Protein AF-A0A924CDB9-F1 (afdb_monomer_lite)

Radius of gyration: 26.43 Å; chains: 1; bounding box: 62×40×68 Å

pLDDT: mean 79.69, std 15.54, range [37.94, 97.0]

Foldseek 3Di:
DDDDDDDDDDDDDDDDDDPVPDPPDDDDDPVRVVVVVVPPPDDPPPPPQKDKDKAWDWDADPVFGIKTWIKMKMWGADPDVPGDIWMKIWIWIATPNRDIDIDIDTGDD

Structure (mmCIF, N/CA/C/O backbone):
data_AF-A0A924CDB9-F1
#
_entry.id   AF-A0A924CDB9-F1
#
loop_
_atom_site.group_PDB
_atom_site.id
_atom_site.type_symbol
_atom_site.label_atom_id
_atom_site.label_alt_id
_atom_site.label_comp_id
_atom_site.label_asym_id
_atom_site.label_entity_id
_atom_site.label_seq_id
_atom_site.pdbx_PDB_ins_code
_atom_site.Cartn_x
_atom_site.Cartn_y
_atom_site.Cartn_z
_atom_site.occupancy
_atom_site.B_iso_or_equiv
_atom_site.auth_seq_id
_atom_site.auth_comp_id
_atom_site.auth_asym_id
_atom_site.auth_atom_id
_atom_site.pdbx_PDB_model_num
ATOM 1 N N . MET A 1 1 ? 1.901 30.390 41.961 1.00 39.84 1 MET A N 1
ATOM 2 C CA . MET A 1 1 ? 1.807 28.939 41.696 1.00 39.84 1 MET A CA 1
ATOM 3 C C . MET A 1 1 ? 2.556 28.671 40.393 1.00 39.84 1 MET A C 1
ATOM 5 O O . MET A 1 1 ? 2.005 28.897 39.329 1.00 39.84 1 MET A O 1
ATOM 9 N N . LEU A 1 2 ? 3.853 28.366 40.484 1.00 37.94 2 LEU A N 1
ATOM 10 C CA . LEU A 1 2 ? 4.766 28.160 39.348 1.00 37.94 2 LEU A CA 1
ATOM 11 C C . LEU A 1 2 ? 5.005 26.651 39.177 1.00 37.94 2 LEU A C 1
ATOM 13 O O . LEU A 1 2 ? 5.330 26.010 40.178 1.00 37.94 2 LEU A O 1
ATOM 17 N N . PRO A 1 3 ? 4.859 26.066 37.976 1.00 56.47 3 PRO A N 1
ATOM 18 C CA . PRO A 1 3 ? 5.211 24.671 37.762 1.00 56.47 3 PRO A CA 1
ATOM 19 C C . PRO A 1 3 ? 6.705 24.544 37.433 1.00 56.47 3 PRO A C 1
ATOM 21 O O . PRO A 1 3 ? 7.234 25.209 36.544 1.00 56.47 3 PRO A O 1
ATOM 24 N N . TYR A 1 4 ? 7.379 23.684 38.192 1.00 49.41 4 TYR A N 1
ATOM 25 C CA . TYR A 1 4 ? 8.786 23.332 38.045 1.00 49.41 4 TYR A CA 1
ATOM 26 C C . TYR A 1 4 ? 9.017 22.526 36.760 1.00 49.41 4 TYR A C 1
ATOM 28 O O . TYR A 1 4 ? 8.426 21.467 36.562 1.00 49.41 4 TYR A O 1
ATOM 36 N N . PHE A 1 5 ? 9.908 23.022 35.901 1.00 49.34 5 PHE A N 1
ATOM 37 C CA . PHE A 1 5 ? 10.384 22.337 34.703 1.00 49.34 5 PHE A CA 1
ATOM 38 C C . PHE A 1 5 ? 11.603 21.480 35.083 1.00 49.34 5 PHE A C 1
ATOM 40 O O . PHE A 1 5 ? 12.698 21.995 35.301 1.00 49.34 5 PHE A O 1
ATOM 47 N N . PHE A 1 6 ? 11.396 20.172 35.239 1.00 50.31 6 PHE A N 1
ATOM 48 C CA . PHE A 1 6 ? 12.444 19.199 35.565 1.00 50.31 6 PHE A CA 1
ATOM 49 C C . PHE A 1 6 ? 13.145 18.760 34.267 1.00 50.31 6 PHE A C 1
ATOM 51 O O . PHE A 1 6 ? 12.595 17.980 33.489 1.00 50.31 6 PHE A O 1
ATOM 58 N N . ILE A 1 7 ? 14.354 19.267 34.009 1.00 57.44 7 ILE A N 1
ATOM 59 C CA . ILE A 1 7 ? 15.206 18.812 32.900 1.00 57.44 7 ILE A CA 1
ATOM 60 C C . ILE A 1 7 ? 15.961 17.563 33.367 1.00 57.44 7 ILE A C 1
ATOM 62 O O . ILE A 1 7 ? 16.820 17.637 34.242 1.00 57.44 7 ILE A O 1
ATOM 66 N N . ASN A 1 8 ? 15.628 16.408 32.787 1.00 49.91 8 ASN A N 1
ATOM 67 C CA . ASN A 1 8 ? 16.394 15.174 32.957 1.00 49.91 8 ASN A CA 1
ATOM 68 C C . ASN A 1 8 ? 17.690 15.257 32.132 1.00 49.91 8 ASN A C 1
ATOM 70 O O . ASN A 1 8 ? 17.653 15.281 30.903 1.00 49.91 8 ASN A O 1
ATOM 74 N N . LEU A 1 9 ? 18.833 15.281 32.819 1.00 54.62 9 LEU A N 1
ATOM 75 C CA . LEU A 1 9 ? 20.164 15.073 32.248 1.00 54.62 9 LEU A CA 1
ATOM 76 C C . LEU A 1 9 ? 20.368 13.572 31.998 1.00 54.62 9 LEU A C 1
ATOM 78 O O . LEU A 1 9 ? 20.657 12.817 32.924 1.00 54.62 9 LEU A O 1
ATOM 82 N N . LEU A 1 10 ? 20.212 13.134 30.747 1.00 52.44 10 LEU A N 1
ATOM 83 C CA . LEU A 1 10 ? 20.652 11.805 30.318 1.00 52.44 10 LEU A CA 1
ATOM 84 C C . LEU A 1 10 ? 22.162 11.835 30.033 1.00 52.44 10 LEU A C 1
ATOM 86 O O . LEU A 1 10 ? 22.604 12.425 29.048 1.00 52.44 10 LEU A O 1
ATOM 90 N N . SER A 1 11 ? 22.952 11.170 30.876 1.00 58.19 11 SER A N 1
ATOM 91 C CA . SER A 1 11 ? 24.371 10.900 30.623 1.00 58.19 11 SER A CA 1
ATOM 92 C C . SER A 1 11 ? 24.506 9.769 29.601 1.00 58.19 11 SER A C 1
ATOM 94 O O . SER A 1 11 ? 24.264 8.604 29.915 1.00 58.19 11 SER A O 1
ATOM 96 N N . VAL A 1 12 ? 24.885 10.098 28.368 1.00 63.31 12 VAL A N 1
ATOM 97 C CA . VAL A 1 12 ? 25.212 9.105 27.334 1.00 63.31 12 VAL A CA 1
ATOM 98 C C . VAL A 1 12 ? 26.668 8.677 27.505 1.00 63.31 12 VAL A C 1
ATOM 100 O O . VAL A 1 12 ? 27.580 9.474 27.299 1.00 63.31 12 VAL A O 1
ATOM 103 N N . ASN A 1 13 ? 26.896 7.419 27.886 1.00 57.72 13 ASN A N 1
ATOM 104 C CA . ASN A 1 13 ? 28.228 6.819 27.849 1.00 57.72 13 ASN A CA 1
ATOM 105 C C . ASN A 1 13 ? 28.578 6.501 26.391 1.00 57.72 13 ASN A C 1
ATOM 107 O O . ASN A 1 13 ? 27.953 5.642 25.769 1.00 57.72 13 ASN A O 1
ATOM 111 N N . VAL A 1 14 ? 29.566 7.203 25.840 1.00 59.66 14 VAL A N 1
ATOM 112 C CA . VAL A 1 14 ? 30.118 6.915 24.513 1.00 59.66 14 VAL A CA 1
ATOM 113 C C . VAL A 1 14 ? 31.189 5.835 24.676 1.00 59.66 14 VAL A C 1
ATOM 115 O O . VAL A 1 14 ? 32.252 6.100 25.230 1.00 59.66 14 VAL A O 1
ATOM 118 N N . MET A 1 15 ? 30.916 4.613 24.214 1.00 67.00 15 MET A N 1
ATOM 119 C CA . MET A 1 15 ? 31.937 3.566 24.071 1.00 67.00 15 MET A CA 1
ATOM 120 C C . MET A 1 15 ? 32.529 3.622 22.657 1.00 67.00 15 MET A C 1
ATOM 122 O O . MET A 1 15 ? 31.799 3.517 21.673 1.00 67.00 15 MET A O 1
ATOM 126 N N . GLY A 1 16 ? 33.851 3.779 22.559 1.00 58.41 16 GLY A N 1
ATOM 127 C CA . GLY A 1 16 ? 34.611 3.551 21.326 1.00 58.41 16 GLY A CA 1
ATOM 128 C C . GLY A 1 16 ? 34.910 2.060 21.130 1.00 58.41 16 GLY A C 1
ATOM 129 O O . GLY A 1 16 ? 35.023 1.319 22.104 1.00 58.41 16 GLY A O 1
ATOM 130 N N . GLN A 1 17 ? 35.011 1.606 19.879 1.00 60.38 17 GLN A N 1
ATOM 131 C CA . GLN A 1 17 ? 35.310 0.207 19.551 1.00 60.38 17 GLN A CA 1
ATOM 132 C C . GLN A 1 17 ? 36.810 -0.095 19.734 1.00 60.38 17 GLN A C 1
ATOM 134 O O . GLN A 1 17 ? 37.650 0.565 19.125 1.00 60.38 17 GLN A O 1
ATOM 139 N N . ASP A 1 18 ? 37.139 -1.102 20.551 1.00 61.19 18 ASP A N 1
ATOM 140 C CA . ASP A 1 18 ? 38.495 -1.650 20.688 1.00 61.19 18 ASP A CA 1
ATOM 141 C C . ASP A 1 18 ? 38.802 -2.607 19.518 1.00 61.19 18 ASP A C 1
ATOM 143 O O . ASP A 1 18 ? 38.006 -3.479 19.168 1.00 61.19 18 ASP A O 1
ATOM 147 N N . SER A 1 19 ? 39.965 -2.419 18.894 1.00 61.47 19 SER A N 1
ATOM 148 C CA . SER A 1 19 ? 40.423 -3.140 17.697 1.00 61.47 19 SER A CA 1
ATOM 149 C C . SER A 1 19 ? 41.168 -4.445 18.025 1.00 61.47 19 SER A C 1
ATOM 151 O O . SER A 1 19 ? 41.623 -5.144 17.121 1.00 61.47 19 SER A O 1
ATOM 153 N N . SER A 1 20 ? 41.300 -4.797 19.307 1.00 61.34 20 SER A N 1
ATOM 154 C CA . SER A 1 20 ? 42.116 -5.920 19.786 1.00 61.34 20 SER A CA 1
ATOM 155 C C . SER A 1 20 ? 41.582 -7.325 19.442 1.00 61.34 20 SER A C 1
ATOM 157 O O . SER A 1 20 ? 42.332 -8.300 19.533 1.00 61.34 20 SER A O 1
ATOM 159 N N . LEU A 1 21 ? 40.321 -7.455 19.001 1.00 61.25 21 LEU A N 1
ATOM 160 C CA . LEU A 1 21 ? 39.635 -8.754 18.861 1.00 61.25 21 LEU A CA 1
ATOM 161 C C . LEU A 1 21 ? 39.596 -9.324 17.425 1.00 61.25 21 LEU A C 1
ATOM 163 O O . LEU A 1 21 ? 39.221 -10.479 17.243 1.00 61.25 21 LEU A O 1
ATOM 167 N N . TYR A 1 22 ? 40.019 -8.588 16.389 1.00 58.94 22 TYR A N 1
ATOM 168 C CA . TYR A 1 22 ? 39.874 -9.041 14.992 1.00 58.94 22 TYR A CA 1
ATOM 169 C C . TYR A 1 22 ? 41.204 -9.057 14.217 1.00 58.94 22 TYR A C 1
ATOM 171 O O . TYR A 1 22 ? 41.506 -8.166 13.430 1.00 58.94 22 TYR A O 1
ATOM 179 N N . LYS A 1 23 ? 41.998 -10.126 14.391 1.00 62.16 23 LYS A N 1
ATOM 180 C CA . LYS A 1 23 ? 43.319 -10.319 13.743 1.00 62.16 23 LYS A CA 1
ATOM 181 C C . LYS A 1 23 ? 43.308 -10.416 12.204 1.00 62.16 23 LYS A C 1
ATOM 183 O O . LYS A 1 23 ? 44.373 -10.351 11.608 1.00 62.16 23 LYS A O 1
ATOM 188 N N . ASN A 1 24 ? 42.143 -10.578 11.568 1.00 66.06 24 ASN A N 1
ATOM 189 C CA . ASN A 1 24 ? 42.007 -10.787 10.115 1.00 66.06 24 ASN A CA 1
ATOM 190 C C . ASN A 1 24 ? 41.148 -9.730 9.395 1.00 66.06 24 ASN A C 1
ATOM 192 O O . ASN A 1 24 ? 40.787 -9.917 8.232 1.00 66.06 24 ASN A O 1
ATOM 196 N N . CYS A 1 25 ? 40.810 -8.616 10.049 1.00 67.81 25 CYS A N 1
ATOM 197 C CA . CYS A 1 25 ? 40.180 -7.495 9.356 1.00 67.81 25 CYS A CA 1
ATOM 198 C C . CYS A 1 25 ? 41.266 -6.597 8.773 1.00 67.81 25 CYS A C 1
ATOM 200 O O . CYS A 1 25 ? 41.915 -5.850 9.499 1.00 67.81 25 CYS A O 1
ATOM 202 N N . VAL A 1 26 ? 41.449 -6.654 7.453 1.00 77.38 26 VAL A N 1
ATOM 203 C CA . VAL A 1 26 ? 42.190 -5.605 6.748 1.00 77.38 26 VAL A CA 1
ATOM 204 C C . VAL A 1 26 ? 41.432 -4.305 6.986 1.00 77.38 26 VAL A C 1
ATOM 206 O O . VAL A 1 26 ? 40.256 -4.204 6.629 1.00 77.38 26 VAL A O 1
ATOM 209 N N . GLN A 1 27 ? 42.084 -3.350 7.644 1.00 74.75 27 GLN A N 1
ATOM 210 C CA . GLN A 1 27 ? 41.549 -2.011 7.834 1.00 74.75 27 GLN A CA 1
ATOM 211 C C . GLN A 1 27 ? 41.233 -1.432 6.454 1.00 74.75 27 GLN A C 1
ATOM 213 O O . GLN A 1 27 ? 42.121 -1.315 5.614 1.00 74.75 27 GLN A O 1
ATOM 218 N N . LYS A 1 28 ? 39.956 -1.137 6.215 1.00 78.56 28 LYS A N 1
ATOM 219 C CA . LYS A 1 28 ? 39.490 -0.500 4.986 1.00 78.56 28 LYS A CA 1
ATOM 220 C C . LYS A 1 28 ? 38.992 0.884 5.319 1.00 78.56 28 LYS A C 1
ATOM 222 O O . LYS A 1 28 ? 38.168 1.049 6.221 1.00 78.56 28 LYS A O 1
ATOM 227 N N . ASP A 1 29 ? 39.447 1.855 4.551 1.00 83.94 29 ASP A N 1
ATOM 228 C CA . ASP A 1 29 ? 38.966 3.217 4.692 1.00 83.94 29 ASP A CA 1
ATOM 229 C C . ASP A 1 29 ? 37.558 3.348 4.095 1.00 83.94 29 ASP A C 1
ATOM 231 O O . ASP A 1 29 ? 37.201 2.694 3.110 1.00 83.94 29 ASP A O 1
ATOM 235 N N . LEU A 1 30 ? 36.748 4.247 4.662 1.00 82.81 30 LEU A N 1
ATOM 236 C CA . LEU A 1 30 ? 35.444 4.650 4.114 1.00 82.81 30 LEU A CA 1
ATOM 237 C C . LEU A 1 30 ? 35.464 4.873 2.584 1.00 82.81 30 LEU A C 1
ATOM 239 O O . LEU A 1 30 ? 34.618 4.297 1.894 1.00 82.81 30 LEU A O 1
ATOM 2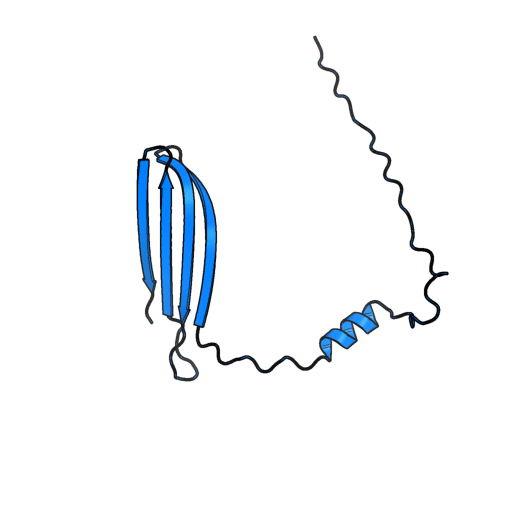43 N N . PRO A 1 31 ? 36.413 5.642 2.009 1.00 85.69 31 PRO A N 1
ATOM 244 C CA . PRO A 1 31 ? 36.521 5.797 0.558 1.00 85.69 31 PRO A CA 1
ATOM 245 C C . PRO A 1 31 ? 36.773 4.483 -0.194 1.00 85.69 31 PRO A C 1
ATOM 247 O O . PRO A 1 31 ? 36.260 4.312 -1.302 1.00 85.69 31 PRO A O 1
ATOM 250 N N . GLU A 1 32 ? 37.512 3.536 0.383 1.00 83.94 32 GLU A N 1
ATOM 251 C CA . GLU A 1 32 ? 37.776 2.231 -0.228 1.00 83.94 32 GLU A CA 1
ATOM 252 C C . GLU A 1 32 ? 36.505 1.372 -0.277 1.00 83.94 32 GLU A C 1
ATOM 254 O O . GLU A 1 32 ? 36.174 0.802 -1.321 1.00 83.94 32 GLU A O 1
ATOM 259 N N . VAL A 1 33 ? 35.730 1.362 0.812 1.00 84.31 33 VAL A N 1
ATOM 260 C CA . VAL A 1 33 ? 34.429 0.681 0.881 1.00 84.31 33 VAL A CA 1
ATOM 261 C C . VAL A 1 33 ? 33.460 1.274 -0.144 1.00 84.31 33 VAL A C 1
ATOM 263 O O . VAL A 1 33 ? 32.897 0.536 -0.956 1.00 84.31 33 VAL A O 1
ATOM 266 N N . ILE A 1 34 ? 33.338 2.603 -0.195 1.00 86.94 34 ILE A N 1
ATOM 267 C CA . ILE A 1 34 ? 32.467 3.306 -1.150 1.00 86.94 34 ILE A CA 1
ATOM 268 C C . ILE A 1 34 ? 32.871 2.996 -2.598 1.00 86.94 34 ILE A C 1
ATOM 270 O O . ILE A 1 34 ? 32.015 2.745 -3.451 1.00 86.94 34 ILE A O 1
ATOM 274 N N . ASN A 1 35 ? 34.171 2.987 -2.897 1.00 85.50 35 ASN A N 1
ATOM 275 C CA . ASN A 1 35 ? 34.670 2.685 -4.237 1.00 85.50 35 ASN A CA 1
ATOM 276 C C . ASN A 1 35 ? 34.464 1.214 -4.620 1.00 85.50 35 ASN A C 1
ATOM 278 O O . ASN A 1 35 ? 34.162 0.929 -5.780 1.00 85.50 35 ASN A O 1
ATOM 282 N N . SER A 1 36 ? 34.575 0.284 -3.668 1.00 83.56 36 SER A N 1
ATOM 283 C CA . SER A 1 36 ? 34.286 -1.134 -3.906 1.00 83.56 36 SER A CA 1
ATOM 284 C C . SER A 1 36 ? 32.807 -1.372 -4.241 1.00 83.56 36 SER A C 1
ATOM 286 O O . SER A 1 36 ? 32.493 -2.102 -5.183 1.00 83.56 36 SER A O 1
ATOM 288 N N . TRP A 1 37 ? 31.892 -0.660 -3.575 1.00 79.06 37 TRP A N 1
ATOM 289 C CA . TRP A 1 37 ? 30.460 -0.713 -3.874 1.00 79.06 37 TRP A CA 1
ATOM 290 C C . TRP A 1 37 ? 30.128 -0.158 -5.261 1.00 79.06 37 TRP A C 1
ATOM 292 O O . TRP A 1 37 ? 29.309 -0.735 -5.972 1.00 79.06 37 TRP A O 1
ATOM 302 N N . LYS A 1 38 ? 30.810 0.905 -5.704 1.00 80.88 38 LYS A N 1
ATOM 303 C CA . LYS A 1 38 ? 30.623 1.471 -7.053 1.00 80.88 38 LYS A CA 1
ATOM 304 C C . LYS A 1 38 ? 31.070 0.535 -8.182 1.00 80.88 38 LYS A C 1
ATOM 306 O O . LYS A 1 38 ? 30.515 0.614 -9.274 1.00 80.88 38 LYS A O 1
ATOM 311 N N . LYS A 1 39 ? 32.067 -0.322 -7.936 1.00 82.81 39 LYS A N 1
ATOM 312 C CA . LYS A 1 39 ? 32.624 -1.263 -8.928 1.00 82.81 39 LYS A CA 1
ATOM 313 C C . LYS A 1 39 ? 31.831 -2.566 -9.056 1.00 82.81 39 LYS A C 1
ATOM 315 O O . LYS A 1 39 ? 32.113 -3.353 -9.953 1.00 82.81 39 LYS A O 1
ATOM 320 N N . THR A 1 40 ? 30.862 -2.806 -8.175 1.00 80.31 40 THR A N 1
ATOM 321 C CA . THR A 1 40 ? 30.046 -4.022 -8.228 1.00 80.31 40 THR A CA 1
ATOM 322 C C . THR A 1 40 ? 29.146 -3.969 -9.472 1.00 80.31 40 THR A C 1
ATOM 324 O O . THR A 1 40 ? 28.375 -3.012 -9.608 1.00 80.31 40 THR A O 1
ATOM 327 N N . PRO A 1 41 ? 29.233 -4.941 -10.405 1.00 78.00 41 PRO A N 1
ATOM 328 C CA . PRO A 1 41 ? 28.385 -4.958 -11.590 1.00 78.00 41 PRO A CA 1
ATOM 329 C C . PRO A 1 41 ? 26.923 -5.005 -11.155 1.00 78.00 41 PRO A C 1
ATOM 331 O O . PRO A 1 41 ? 26.523 -5.841 -10.343 1.00 78.00 41 PRO A O 1
ATOM 334 N N . LYS A 1 42 ? 26.123 -4.067 -11.672 1.00 72.44 42 LYS A N 1
ATOM 335 C CA . LYS A 1 42 ? 24.691 -4.032 -11.374 1.00 72.44 42 LYS A CA 1
ATOM 336 C C . LYS A 1 42 ? 24.083 -5.337 -11.891 1.00 72.44 42 LYS A C 1
ATOM 338 O O . LYS A 1 42 ? 24.358 -5.688 -13.041 1.00 72.44 42 LYS A O 1
ATOM 343 N N . PRO A 1 43 ? 23.271 -6.047 -11.088 1.00 73.19 43 PRO A N 1
ATOM 344 C CA . PRO A 1 43 ? 22.556 -7.205 -11.599 1.00 73.19 43 PRO A CA 1
ATOM 345 C C . PRO A 1 43 ? 21.761 -6.778 -12.841 1.00 73.19 43 PRO A C 1
ATOM 347 O O . PRO A 1 43 ? 21.277 -5.635 -12.877 1.00 73.19 43 PRO A O 1
ATOM 350 N N . PRO A 1 44 ? 21.642 -7.642 -13.867 1.00 67.44 44 PRO A N 1
ATOM 351 C CA . PRO A 1 44 ? 20.827 -7.333 -15.031 1.00 67.44 44 PRO A CA 1
ATOM 352 C C . PRO A 1 44 ? 19.447 -6.912 -14.533 1.00 67.44 44 PRO A C 1
ATOM 354 O O . PRO A 1 44 ? 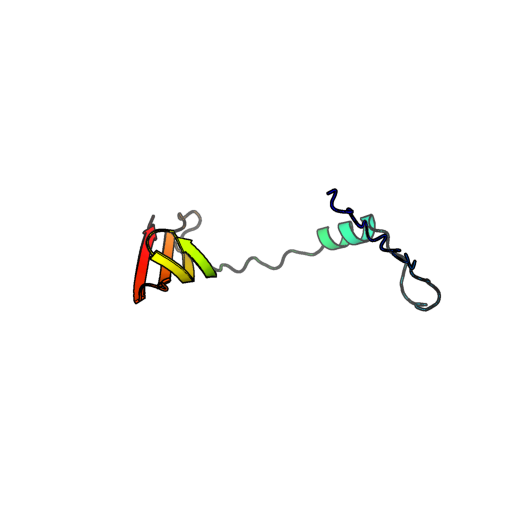18.830 -7.612 -13.724 1.00 67.44 44 PRO A O 1
ATOM 357 N N . LYS A 1 45 ? 18.996 -5.720 -14.945 1.00 62.34 45 LYS A N 1
ATOM 358 C CA . LYS A 1 45 ? 17.640 -5.267 -14.638 1.00 62.34 45 LYS A CA 1
ATOM 359 C C . LYS A 1 45 ? 16.718 -6.323 -15.221 1.00 62.34 45 LYS A C 1
ATOM 361 O O . LYS A 1 45 ? 16.620 -6.436 -16.437 1.00 62.34 45 LYS A O 1
ATOM 366 N N . ALA A 1 46 ? 16.084 -7.108 -14.355 1.00 59.44 46 ALA A N 1
ATOM 367 C CA . ALA A 1 46 ? 14.998 -7.959 -14.788 1.00 59.44 46 ALA A CA 1
ATOM 368 C C . ALA A 1 46 ? 14.014 -7.058 -15.545 1.00 59.44 46 ALA A C 1
ATOM 370 O O . ALA A 1 46 ? 13.657 -5.993 -15.028 1.00 59.44 46 ALA A O 1
ATOM 371 N N . GLU A 1 47 ? 13.607 -7.464 -16.747 1.00 61.91 47 GLU A N 1
ATOM 372 C CA . GLU A 1 47 ? 12.511 -6.859 -17.513 1.00 61.91 47 GLU A CA 1
ATOM 373 C C . GLU A 1 47 ? 11.187 -7.106 -16.776 1.00 61.91 47 GLU A C 1
ATOM 375 O O . GLU A 1 47 ? 10.245 -7.714 -17.278 1.00 61.91 47 GLU A O 1
ATOM 380 N N . LYS A 1 48 ? 11.111 -6.696 -15.509 1.00 60.12 48 LYS A N 1
ATOM 381 C CA . LYS A 1 48 ? 9.876 -6.690 -14.751 1.00 60.12 48 LYS A CA 1
ATOM 382 C C . LYS A 1 48 ? 9.058 -5.567 -15.351 1.00 60.12 48 LYS A C 1
ATOM 384 O O . LYS A 1 48 ? 9.199 -4.407 -14.980 1.00 60.12 48 LYS A O 1
ATOM 389 N N . MET A 1 49 ? 8.216 -5.945 -16.303 1.00 69.75 49 MET A N 1
ATOM 390 C CA . MET A 1 49 ? 7.284 -5.065 -16.998 1.00 69.75 49 MET A CA 1
ATOM 391 C C . MET A 1 49 ? 6.240 -4.439 -16.061 1.00 69.75 49 MET A C 1
ATOM 393 O O . MET A 1 49 ? 5.381 -3.707 -16.534 1.00 69.75 49 MET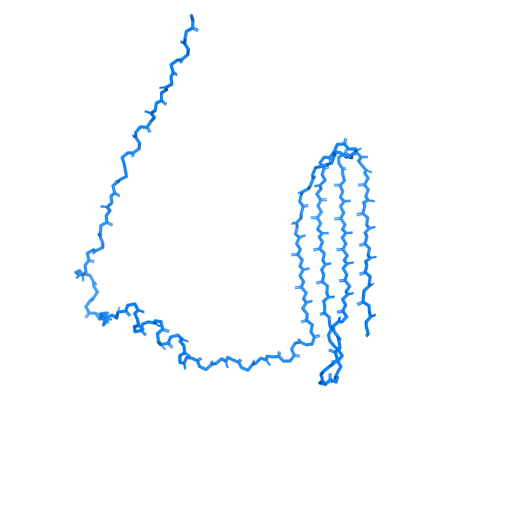 A O 1
ATOM 397 N N . GLY A 1 50 ? 6.297 -4.693 -14.749 1.00 80.00 50 GLY A N 1
ATOM 398 C CA . GLY A 1 50 ? 5.439 -4.040 -13.778 1.00 80.00 50 GLY A CA 1
ATOM 399 C C . GLY A 1 50 ? 5.989 -4.020 -12.354 1.00 80.00 50 GLY A C 1
ATOM 400 O O . GLY A 1 50 ? 6.911 -4.757 -11.998 1.00 80.00 50 GLY A O 1
ATOM 401 N N . SER A 1 51 ? 5.395 -3.147 -11.545 1.00 87.88 51 SER A N 1
ATOM 402 C CA . SER A 1 51 ? 5.668 -2.939 -10.125 1.00 87.88 51 SER A CA 1
ATOM 403 C C . SER A 1 51 ? 4.359 -3.015 -9.347 1.00 87.88 51 SER A C 1
ATOM 405 O O . SER A 1 51 ? 3.351 -2.460 -9.781 1.00 87.88 51 SER A O 1
ATOM 407 N N . PHE A 1 52 ? 4.376 -3.691 -8.201 1.00 92.62 52 PHE A N 1
ATOM 408 C CA . PHE A 1 52 ? 3.250 -3.749 -7.276 1.00 92.62 52 PHE A CA 1
ATOM 409 C C . PHE A 1 52 ? 3.659 -3.142 -5.938 1.00 92.62 52 PHE A C 1
ATOM 411 O O . PHE A 1 52 ? 4.688 -3.511 -5.372 1.00 92.62 52 PHE A O 1
ATOM 418 N N . LEU A 1 53 ? 2.845 -2.220 -5.438 1.00 94.44 53 LEU A N 1
ATOM 419 C CA . LEU A 1 53 ? 3.044 -1.515 -4.184 1.00 94.44 53 LEU A CA 1
ATOM 420 C C . LEU A 1 53 ? 1.777 -1.650 -3.347 1.00 94.44 53 LEU A C 1
ATOM 422 O O . LEU A 1 53 ? 0.714 -1.222 -3.781 1.00 94.44 53 LEU A O 1
ATOM 426 N N . LEU A 1 54 ? 1.888 -2.228 -2.155 1.00 96.38 54 LEU A N 1
ATOM 427 C CA . LEU A 1 54 ? 0.792 -2.323 -1.195 1.00 96.38 54 LEU A CA 1
ATOM 428 C C . LEU A 1 54 ? 1.191 -1.572 0.069 1.00 96.38 54 LEU A C 1
ATOM 430 O O . LEU A 1 54 ? 2.225 -1.867 0.667 1.00 96.38 54 LEU A O 1
ATOM 434 N N . ILE A 1 55 ? 0.380 -0.596 0.459 1.00 96.56 55 ILE A N 1
ATOM 435 C CA . ILE A 1 55 ? 0.644 0.285 1.592 1.00 96.56 55 ILE A CA 1
ATOM 436 C C . ILE A 1 55 ? -0.531 0.175 2.566 1.00 96.56 55 ILE A C 1
ATOM 438 O O . ILE A 1 55 ? -1.637 0.608 2.224 1.00 96.56 55 ILE A O 1
ATOM 442 N N . PRO A 1 56 ? -0.330 -0.379 3.774 1.00 95.94 56 PRO A N 1
ATOM 443 C CA . PRO A 1 56 ? -1.311 -0.235 4.838 1.00 95.94 56 PRO A CA 1
ATOM 444 C C . PRO A 1 56 ? -1.370 1.234 5.270 1.00 95.94 56 PRO A C 1
ATOM 446 O O . PRO A 1 56 ? -0.347 1.918 5.332 1.00 95.94 56 PRO A O 1
ATOM 449 N N . SER A 1 57 ? -2.563 1.737 5.562 1.00 93.06 57 SER A N 1
ATOM 450 C CA . SER A 1 57 ? -2.763 3.136 5.923 1.00 93.06 57 SER A CA 1
ATOM 451 C C . SER A 1 57 ? -3.816 3.272 7.016 1.00 93.06 57 SER A C 1
ATOM 453 O O . SER A 1 57 ? -4.860 2.618 6.996 1.00 93.06 57 SER A O 1
ATOM 455 N N . VAL A 1 58 ? -3.518 4.146 7.974 1.00 94.62 58 VAL A N 1
ATOM 456 C CA . VAL A 1 58 ? -4.446 4.604 9.006 1.00 94.62 58 VAL A CA 1
ATOM 457 C C . VAL A 1 58 ? -4.605 6.103 8.811 1.00 94.62 58 VAL A C 1
ATOM 459 O O . VAL A 1 58 ? -3.612 6.829 8.752 1.00 94.62 58 VAL A O 1
ATOM 462 N N . THR A 1 59 ? -5.841 6.571 8.681 1.00 89.50 59 THR A N 1
ATOM 463 C CA . THR A 1 59 ? -6.141 7.994 8.484 1.00 89.50 59 THR A CA 1
ATOM 464 C C . THR A 1 59 ? -7.258 8.419 9.425 1.00 89.50 59 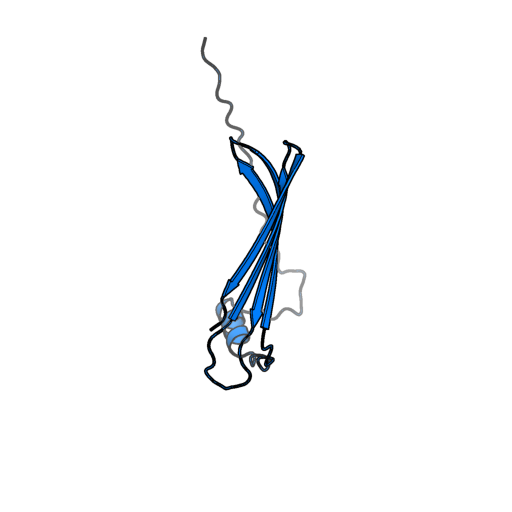THR A C 1
ATOM 466 O O . THR A 1 59 ? -8.055 7.591 9.855 1.00 89.50 59 THR A O 1
ATOM 469 N N . SER A 1 60 ? -7.330 9.700 9.771 1.00 92.81 60 SER A N 1
ATOM 470 C CA . SER A 1 60 ? -8.412 10.238 10.596 1.00 92.81 60 SER A CA 1
ATOM 471 C C . SER A 1 60 ? -9.041 11.420 9.879 1.00 92.81 60 SER A C 1
ATOM 473 O O . SER A 1 60 ? -8.332 12.338 9.469 1.00 92.81 60 SER A O 1
ATOM 475 N N . ASN A 1 61 ? -10.360 11.384 9.703 1.00 87.69 61 ASN A N 1
ATOM 476 C CA . ASN A 1 61 ? -11.127 12.450 9.069 1.00 87.69 61 ASN A CA 1
ATOM 477 C C . ASN A 1 61 ? -12.238 12.906 10.032 1.00 87.69 61 ASN A C 1
ATOM 479 O O . ASN A 1 61 ? -13.008 12.058 10.481 1.00 87.69 61 ASN A O 1
ATOM 483 N N . PRO A 1 62 ? -12.382 14.213 10.321 1.00 89.00 62 PRO A N 1
ATOM 484 C CA . PRO A 1 62 ? -13.450 14.732 11.179 1.00 89.00 62 PRO A CA 1
ATOM 485 C C . PRO A 1 62 ? -14.869 14.280 10.800 1.00 89.00 62 PRO A C 1
ATOM 487 O O . PRO A 1 62 ? -15.711 14.132 11.679 1.00 89.00 62 PRO A O 1
ATOM 490 N N . ALA A 1 63 ? -15.143 14.035 9.514 1.00 88.94 63 ALA A N 1
ATOM 491 C CA . ALA A 1 63 ? -16.469 13.629 9.043 1.00 88.94 63 ALA A CA 1
ATOM 492 C C . ALA A 1 63 ? -16.763 12.126 9.221 1.00 88.94 63 ALA A C 1
ATOM 494 O O . ALA A 1 63 ? -17.918 11.733 9.369 1.00 88.94 63 ALA A O 1
ATOM 495 N N . THR A 1 64 ? -15.735 11.273 9.190 1.00 87.62 64 THR A N 1
ATOM 496 C CA . THR A 1 64 ? -15.894 9.803 9.179 1.00 87.62 64 THR A CA 1
ATOM 497 C C . THR A 1 64 ? -15.203 9.096 10.346 1.00 87.62 64 THR A C 1
ATOM 499 O O . THR A 1 64 ? -15.314 7.878 10.470 1.00 87.62 64 THR A O 1
ATOM 502 N N . GLY A 1 65 ? -14.496 9.848 11.189 1.00 91.12 65 GLY A N 1
ATOM 503 C CA . GLY A 1 65 ? -13.648 9.345 12.262 1.00 91.12 65 GLY A CA 1
ATOM 504 C C . GLY A 1 65 ? -12.349 8.695 11.762 1.00 91.12 65 GLY A C 1
ATOM 505 O O . GLY A 1 65 ? -11.984 8.825 10.584 1.00 91.12 65 GLY A O 1
ATOM 506 N N . PRO A 1 66 ? -11.621 8.010 12.662 1.00 94.25 66 PRO A N 1
ATOM 507 C CA . PRO A 1 66 ? -10.503 7.153 12.299 1.00 94.25 66 PRO A CA 1
ATOM 508 C C . PRO A 1 66 ? -10.911 6.080 11.282 1.00 94.25 66 PRO A C 1
ATOM 510 O O . PRO A 1 66 ? -12.022 5.549 11.297 1.00 94.25 66 PRO A O 1
ATOM 513 N N . SER A 1 67 ? -9.988 5.732 10.399 1.00 94.81 67 SER A N 1
ATOM 514 C CA . SER A 1 67 ? -10.162 4.694 9.394 1.00 94.81 67 SER A CA 1
ATOM 515 C C . SER A 1 67 ? -8.879 3.899 9.218 1.00 94.81 67 SER A C 1
ATOM 517 O O . SER A 1 67 ? -7.773 4.426 9.361 1.00 94.81 67 SER A O 1
ATOM 519 N N . PHE A 1 68 ? -9.037 2.618 8.916 1.00 96.31 68 PHE A N 1
ATOM 520 C CA . PHE A 1 68 ? -7.940 1.692 8.683 1.00 96.31 68 PHE A CA 1
ATOM 521 C C . PHE A 1 68 ? -8.182 0.935 7.386 1.00 96.31 68 PHE A C 1
ATOM 523 O O . PHE A 1 68 ? -9.317 0.627 7.019 1.00 96.31 68 PHE A O 1
ATOM 530 N N . GLY A 1 69 ? -7.108 0.660 6.662 1.00 95.50 69 GLY A N 1
ATOM 531 C CA . GLY A 1 69 ? -7.222 0.048 5.356 1.00 95.50 69 GLY A CA 1
ATOM 532 C C . GLY A 1 69 ? -5.885 -0.114 4.666 1.00 95.50 69 GLY A C 1
ATOM 533 O O . GLY A 1 69 ? -4.820 -0.021 5.280 1.00 95.50 69 GLY A O 1
ATOM 534 N N . ALA 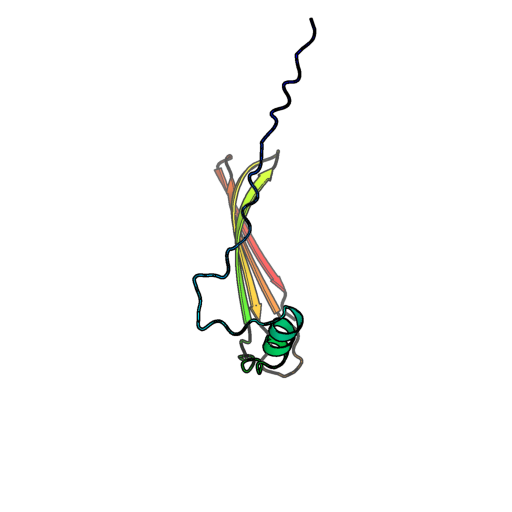A 1 70 ? -5.951 -0.355 3.366 1.00 97.00 70 ALA A N 1
ATOM 535 C CA . ALA A 1 70 ? -4.775 -0.459 2.526 1.00 97.00 70 ALA A CA 1
ATOM 536 C C . ALA A 1 70 ? -5.038 0.142 1.147 1.00 97.00 70 ALA A C 1
ATOM 538 O O . ALA A 1 70 ? -6.154 0.096 0.622 1.00 97.00 70 ALA A O 1
ATOM 539 N N . ALA A 1 71 ? -3.979 0.681 0.556 1.00 96.06 71 ALA A N 1
ATOM 540 C CA . ALA A 1 71 ? -3.949 1.126 -0.823 1.00 96.06 71 ALA A CA 1
ATOM 541 C C . ALA A 1 71 ? -2.932 0.288 -1.603 1.00 96.06 71 ALA A C 1
ATOM 543 O O . ALA A 1 71 ? -1.788 0.127 -1.182 1.00 96.06 71 ALA A O 1
ATOM 544 N N . GLY A 1 72 ? -3.363 -0.255 -2.734 1.00 96.50 72 GLY A N 1
ATOM 545 C CA . GLY A 1 72 ? -2.531 -0.979 -3.680 1.00 96.50 72 GLY A CA 1
ATOM 546 C C . GLY A 1 72 ? -2.340 -0.173 -4.958 1.00 96.50 72 GLY A C 1
ATOM 547 O O . GLY A 1 72 ? -3.276 0.447 -5.455 1.00 96.50 72 GLY A O 1
ATOM 548 N N . GLN A 1 73 ? -1.152 -0.213 -5.540 1.00 94.94 73 GLN A N 1
ATOM 549 C CA . GLN A 1 73 ? -0.894 0.277 -6.883 1.00 94.94 73 GLN A CA 1
ATOM 550 C C . GLN A 1 73 ? -0.144 -0.784 -7.676 1.00 94.94 73 GLN A C 1
ATOM 552 O O . GLN A 1 73 ? 0.877 -1.305 -7.237 1.00 94.94 73 GLN A O 1
ATOM 557 N N . TYR A 1 74 ? -0.649 -1.074 -8.866 1.00 93.69 74 TYR A N 1
ATOM 558 C CA . TYR A 1 74 ? 0.016 -1.888 -9.861 1.00 93.69 74 TYR A CA 1
ATOM 559 C C . TYR A 1 74 ? 0.345 -1.016 -11.068 1.00 93.69 74 TYR A C 1
ATOM 561 O O . TYR A 1 74 ? -0.557 -0.483 -11.706 1.00 93.69 74 TYR A O 1
ATOM 569 N N . ALA A 1 75 ? 1.626 -0.841 -11.369 1.00 91.75 75 ALA A N 1
ATOM 570 C CA . ALA A 1 75 ? 2.092 -0.151 -12.564 1.00 91.75 75 ALA A CA 1
ATOM 571 C C . ALA A 1 75 ? 2.626 -1.178 -13.561 1.00 91.75 75 ALA A C 1
ATOM 573 O O . ALA A 1 75 ? 3.341 -2.093 -13.158 1.00 91.75 75 ALA A O 1
ATOM 574 N N . PHE A 1 76 ? 2.314 -1.022 -14.842 1.00 89.44 76 PHE A N 1
ATOM 575 C CA . PHE A 1 76 ? 2.791 -1.889 -15.912 1.00 89.44 76 PHE A CA 1
ATOM 576 C C . PHE A 1 76 ? 3.173 -1.081 -17.155 1.00 89.44 76 PHE A C 1
ATOM 578 O O . PHE A 1 76 ? 2.592 -0.039 -17.445 1.00 89.44 76 PHE A O 1
ATOM 585 N N . SER A 1 77 ? 4.174 -1.561 -17.884 1.00 85.75 77 SER A N 1
ATOM 586 C CA . SER A 1 77 ? 4.617 -1.009 -19.164 1.00 85.75 77 SER A CA 1
ATOM 587 C C . SER A 1 77 ? 4.204 -1.936 -20.306 1.00 85.75 77 SER A C 1
ATOM 589 O O . SER A 1 77 ? 4.087 -3.151 -20.124 1.00 85.75 77 SER A O 1
ATOM 591 N N . GLY A 1 78 ? 3.985 -1.369 -21.491 1.00 74.19 78 GLY A N 1
ATOM 592 C CA . GLY A 1 78 ? 3.756 -2.125 -22.719 1.00 74.19 78 GLY A CA 1
ATOM 593 C C . GLY A 1 78 ? 4.968 -2.963 -23.150 1.00 74.19 78 GLY A C 1
ATOM 594 O O . GLY A 1 78 ? 6.082 -2.812 -22.656 1.00 74.19 78 GLY A O 1
ATOM 595 N N . LYS A 1 79 ? 4.742 -3.880 -24.101 1.00 73.94 79 LYS A N 1
ATOM 596 C CA . LYS A 1 79 ? 5.768 -4.807 -24.632 1.00 73.94 79 LYS A CA 1
ATOM 597 C C . LYS A 1 79 ? 6.832 -4.126 -25.502 1.00 73.94 79 LYS A C 1
ATOM 599 O O . LYS A 1 79 ? 7.837 -4.748 -25.828 1.00 73.94 79 LYS A O 1
ATOM 604 N N . THR A 1 80 ? 6.611 -2.876 -25.897 1.00 75.38 80 THR A N 1
ATOM 605 C CA . THR A 1 80 ? 7.478 -2.153 -26.830 1.00 75.38 80 THR A CA 1
ATOM 606 C C . THR A 1 80 ? 8.430 -1.239 -26.071 1.00 75.38 80 THR A C 1
ATOM 608 O O . THR A 1 80 ? 8.013 -0.490 -25.189 1.00 75.38 80 THR A O 1
ATOM 611 N N . SER A 1 81 ? 9.711 -1.250 -26.447 1.00 68.25 81 SER A N 1
ATOM 612 C CA . SER A 1 81 ? 10.701 -0.311 -25.912 1.00 68.25 81 SER A CA 1
ATOM 613 C C . SER A 1 81 ? 10.232 1.134 -26.130 1.00 68.25 81 SER A C 1
ATOM 615 O O . SER A 1 81 ? 10.055 1.561 -27.268 1.00 68.25 81 SER A O 1
ATOM 617 N N . GLY A 1 82 ? 10.013 1.872 -25.037 1.00 70.94 82 GLY A N 1
ATOM 618 C CA . GLY A 1 82 ? 9.520 3.255 -25.060 1.00 70.94 82 GLY A CA 1
ATOM 619 C C . GLY A 1 82 ? 8.019 3.433 -24.802 1.00 70.94 82 GLY A C 1
ATOM 620 O O . GLY A 1 82 ? 7.540 4.562 -24.869 1.00 70.94 82 GLY A O 1
ATOM 621 N N . SER A 1 83 ? 7.267 2.372 -24.489 1.00 77.50 83 SER A N 1
ATOM 622 C CA . SER A 1 83 ? 5.857 2.509 -24.103 1.00 77.50 83 SER A CA 1
ATOM 623 C C . SER A 1 83 ? 5.678 3.278 -22.792 1.00 77.50 83 SER A C 1
ATOM 625 O O . SER A 1 83 ? 6.464 3.125 -21.854 1.00 77.50 83 SER A O 1
ATOM 627 N N . LEU A 1 84 ? 4.604 4.066 -22.720 1.00 82.62 84 LEU A N 1
ATOM 628 C CA . LEU A 1 84 ? 4.186 4.750 -21.500 1.00 82.62 84 LEU A CA 1
ATOM 629 C C . LEU A 1 84 ? 3.749 3.736 -20.431 1.00 82.62 84 LEU A C 1
ATOM 631 O O . LEU A 1 84 ? 3.260 2.646 -20.735 1.00 82.62 84 LEU A O 1
ATOM 635 N N . TYR A 1 85 ? 3.945 4.098 -19.163 1.00 85.50 85 TYR A N 1
ATOM 636 C CA . TYR A 1 85 ? 3.532 3.273 -18.031 1.00 85.50 85 TYR A CA 1
ATOM 637 C C . TYR A 1 85 ? 2.055 3.488 -17.734 1.00 85.50 85 TYR A C 1
ATOM 639 O O . TYR A 1 85 ? 1.650 4.587 -17.365 1.00 85.50 85 TYR A O 1
ATOM 647 N N . SER A 1 86 ? 1.279 2.417 -17.809 1.00 90.25 86 SER A N 1
ATOM 648 C CA . SER A 1 86 ? -0.084 2.367 -17.295 1.00 90.25 86 SER A CA 1
ATOM 649 C C . SER A 1 86 ? -0.082 1.968 -15.818 1.00 90.25 86 SER A C 1
ATOM 651 O O . SER A 1 86 ? 0.839 1.313 -15.327 1.00 90.25 86 SER A O 1
ATOM 653 N N . SER A 1 87 ? -1.105 2.367 -15.068 1.00 92.12 87 SER A N 1
ATOM 654 C CA . SER A 1 87 ? -1.237 2.003 -13.658 1.00 92.12 87 SER A CA 1
ATOM 655 C C . SER A 1 87 ? -2.685 1.833 -13.218 1.00 92.12 87 SER A C 1
ATOM 657 O O . SER A 1 87 ? -3.597 2.501 -13.702 1.00 92.12 87 SER A O 1
ATOM 659 N N . ILE A 1 88 ? -2.880 0.930 -12.267 1.00 95.19 88 ILE A N 1
ATOM 660 C CA . ILE A 1 88 ? -4.136 0.669 -11.576 1.00 95.19 88 ILE A CA 1
ATOM 661 C C . ILE A 1 88 ? -3.871 0.914 -10.096 1.00 95.19 88 ILE A C 1
ATOM 663 O O . ILE A 1 88 ? -3.028 0.255 -9.490 1.00 95.19 88 ILE A O 1
ATOM 667 N N . THR A 1 89 ? -4.580 1.864 -9.504 1.00 95.75 89 THR A N 1
ATOM 668 C CA . THR A 1 89 ? -4.535 2.144 -8.070 1.00 95.75 89 THR A CA 1
ATOM 669 C C . THR A 1 89 ? -5.864 1.744 -7.457 1.00 95.75 89 THR A C 1
ATOM 671 O O . THR A 1 89 ? -6.918 2.115 -7.958 1.00 95.75 89 THR A O 1
ATOM 674 N N . SER A 1 90 ? -5.823 0.999 -6.365 1.00 96.25 90 SER A N 1
ATOM 675 C CA . SER A 1 90 ? -6.992 0.583 -5.602 1.00 96.25 90 S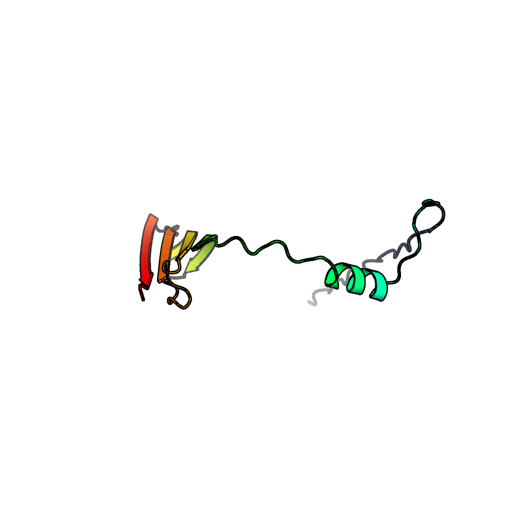ER A CA 1
ATOM 676 C C . SER A 1 90 ? -6.801 0.924 -4.132 1.00 96.25 90 SER A C 1
ATOM 678 O O . SER A 1 90 ? -5.675 0.957 -3.638 1.00 96.25 90 SER A O 1
ATOM 680 N N . SER A 1 91 ? -7.882 1.191 -3.418 1.00 95.44 91 SER A N 1
ATOM 681 C CA . SER A 1 91 ? -7.844 1.346 -1.971 1.00 95.44 91 SER A CA 1
ATOM 682 C C . SER A 1 91 ? -9.135 0.867 -1.331 1.00 95.44 91 SER A C 1
ATOM 684 O O . SER A 1 91 ? -10.213 0.976 -1.913 1.00 95.44 91 SER A O 1
ATOM 686 N N . ALA A 1 92 ? -9.001 0.312 -0.133 1.00 96.56 92 ALA A N 1
ATOM 687 C CA . ALA A 1 92 ? -10.104 -0.148 0.690 1.00 96.56 92 ALA A CA 1
ATOM 688 C C . ALA A 1 92 ? -9.883 0.352 2.116 1.00 96.56 92 ALA A C 1
ATOM 690 O O . ALA A 1 92 ? -8.822 0.103 2.692 1.00 96.56 92 ALA A O 1
ATOM 691 N N . PHE A 1 93 ? -10.873 1.039 2.675 1.00 95.88 93 PHE A N 1
ATOM 692 C CA . PHE A 1 93 ? -10.841 1.576 4.030 1.00 95.88 93 PHE A CA 1
ATOM 693 C C . PHE A 1 93 ? -12.133 1.254 4.770 1.00 95.88 93 PHE A C 1
ATOM 695 O O . PHE A 1 93 ? -13.227 1.384 4.221 1.00 95.88 93 PHE A O 1
ATOM 702 N N . TYR A 1 94 ? -11.996 0.878 6.035 1.00 95.62 94 TYR A N 1
ATOM 703 C CA . TYR A 1 94 ? -13.097 0.748 6.975 1.00 95.62 94 TYR A CA 1
ATOM 704 C C . TYR A 1 94 ? -13.006 1.873 8.008 1.00 95.62 94 TYR A C 1
ATOM 706 O O . TYR A 1 94 ? -11.930 2.140 8.549 1.00 95.62 94 TYR A O 1
ATOM 714 N N . THR A 1 95 ? -14.119 2.559 8.258 1.00 94.94 95 THR A N 1
ATOM 715 C CA . THR A 1 95 ? -14.184 3.703 9.181 1.00 94.94 95 THR A CA 1
ATOM 716 C C . THR A 1 95 ? -14.872 3.335 10.493 1.00 94.94 95 THR A C 1
ATOM 718 O O . THR A 1 95 ? -15.673 2.402 10.551 1.00 94.94 95 THR A O 1
ATOM 721 N N . THR A 1 96 ? -14.615 4.100 11.557 1.00 93.56 96 THR A N 1
ATOM 722 C CA . THR A 1 96 ? -15.317 3.944 12.848 1.00 93.56 96 THR A CA 1
ATOM 723 C C . THR A 1 96 ? -16.814 4.244 12.770 1.00 93.56 96 THR A C 1
ATOM 725 O O . THR A 1 96 ? -17.555 3.851 13.662 1.00 93.56 96 THR A O 1
ATOM 728 N N . ASN A 1 97 ? -17.266 4.908 11.703 1.00 93.25 97 ASN A N 1
ATOM 729 C CA . ASN A 1 97 ? -18.681 5.164 11.429 1.00 93.25 97 ASN A CA 1
ATOM 730 C C . ASN A 1 97 ? -19.333 4.031 10.611 1.00 93.25 97 ASN A C 1
ATOM 732 O O . ASN A 1 97 ? -20.352 4.252 9.960 1.00 93.25 97 ASN A O 1
ATOM 736 N N . ASN A 1 98 ? -18.736 2.833 10.613 1.00 91.06 98 ASN A N 1
ATOM 737 C CA . ASN A 1 98 ? -19.197 1.637 9.901 1.00 91.06 98 ASN A CA 1
ATOM 738 C C . ASN A 1 98 ? -19.371 1.836 8.385 1.00 91.06 98 ASN A C 1
ATOM 740 O O . ASN A 1 98 ? -20.244 1.231 7.765 1.00 91.06 98 ASN A O 1
ATOM 744 N N . GLN A 1 99 ? -18.539 2.678 7.768 1.00 93.56 99 GLN A N 1
ATOM 745 C CA . GLN A 1 99 ? -18.537 2.865 6.318 1.00 93.56 99 GLN A CA 1
ATOM 746 C C . GLN A 1 99 ? -17.385 2.081 5.697 1.00 93.56 99 GLN A C 1
ATOM 748 O O . GLN A 1 99 ? -16.249 2.144 6.173 1.00 93.56 99 GLN A O 1
ATOM 753 N N . PHE A 1 100 ? -17.682 1.374 4.608 1.00 94.06 100 PHE A N 1
ATOM 754 C CA . PHE A 1 100 ? -16.680 0.721 3.779 1.00 94.06 100 PHE A CA 1
ATOM 755 C C . PHE A 1 100 ? -16.455 1.544 2.509 1.00 94.06 100 PHE A C 1
ATOM 757 O O . PHE A 1 100 ? -17.363 1.725 1.699 1.00 94.06 100 PHE A O 1
ATOM 764 N N . LEU A 1 101 ? -15.242 2.064 2.356 1.00 93.06 101 LEU A N 1
ATOM 765 C CA . LEU A 1 101 ? -14.833 2.936 1.262 1.00 93.06 101 LEU A CA 1
ATOM 766 C C . LEU A 1 101 ? -13.899 2.154 0.344 1.00 93.06 101 LEU A C 1
ATOM 768 O O . LEU A 1 101 ? -12.771 1.848 0.725 1.00 93.06 101 LEU A O 1
ATOM 772 N N . PHE A 1 102 ? -14.357 1.860 -0.868 1.00 95.38 102 PHE A N 1
ATOM 773 C CA . PHE A 1 102 ? -13.553 1.209 -1.896 1.00 95.38 102 PHE A CA 1
ATOM 774 C C . PHE A 1 102 ? -13.392 2.133 -3.098 1.00 95.38 102 PHE A C 1
ATOM 776 O O . PHE A 1 102 ? -14.368 2.702 -3.586 1.00 95.38 102 PHE A O 1
ATOM 783 N N . GLN A 1 103 ? -12.161 2.294 -3.574 1.00 94.94 103 GLN A N 1
ATOM 784 C CA . GLN A 1 103 ? -11.847 3.135 -4.724 1.00 94.94 103 GLN A CA 1
ATOM 785 C C . GLN A 1 103 ? -10.915 2.401 -5.673 1.00 94.94 103 GLN A C 1
ATOM 787 O O . GLN A 1 103 ? -9.959 1.758 -5.246 1.00 94.94 103 GLN A O 1
ATOM 792 N N . VAL A 1 104 ? -11.171 2.544 -6.970 1.00 96.38 104 VAL A N 1
ATOM 793 C CA . VAL A 1 104 ? -10.296 2.046 -8.031 1.00 96.38 104 VAL A CA 1
ATOM 794 C C . VAL A 1 104 ? -10.120 3.151 -9.055 1.00 96.38 104 VAL A C 1
ATOM 796 O O . VAL A 1 104 ? -11.092 3.705 -9.564 1.00 96.38 104 VAL A O 1
ATOM 799 N N . LYS A 1 105 ? -8.868 3.471 -9.359 1.00 95.50 105 LYS A N 1
ATOM 800 C CA . LYS A 1 105 ? -8.472 4.429 -10.379 1.00 95.50 105 LYS A CA 1
ATOM 801 C C . LYS A 1 105 ? -7.593 3.719 -11.392 1.00 95.50 105 LYS A C 1
ATOM 803 O O . LYS A 1 105 ? -6.591 3.109 -11.032 1.00 95.50 105 LYS A O 1
ATOM 808 N N . ASN A 1 106 ? -7.952 3.853 -12.658 1.00 92.81 106 ASN A N 1
ATOM 809 C CA . ASN A 1 106 ? -7.169 3.343 -13.771 1.00 92.81 106 ASN A CA 1
ATOM 810 C C . ASN A 1 106 ? -6.568 4.531 -14.515 1.00 92.81 106 ASN A C 1
ATOM 812 O O . ASN A 1 106 ? -7.258 5.517 -14.775 1.00 92.81 106 ASN A O 1
ATOM 816 N N . ASN A 1 107 ? -5.286 4.441 -14.835 1.00 90.00 107 ASN A N 1
ATOM 817 C CA . ASN A 1 107 ? -4.598 5.370 -15.711 1.00 90.00 107 ASN A CA 1
ATOM 818 C C . ASN A 1 107 ? -3.912 4.547 -16.800 1.00 90.00 107 ASN A C 1
ATOM 820 O O . ASN A 1 107 ? -2.871 3.940 -16.554 1.00 90.00 107 ASN A O 1
ATOM 824 N N . ILE A 1 108 ? -4.565 4.461 -17.954 1.00 86.00 108 ILE A N 1
ATOM 825 C CA . ILE A 1 108 ? -4.118 3.669 -19.096 1.00 86.00 108 ILE A CA 1
ATOM 826 C C . ILE A 1 108 ? -3.650 4.656 -20.161 1.00 86.00 108 ILE A C 1
ATOM 828 O O . ILE A 1 108 ? -4.404 5.562 -20.519 1.00 86.00 108 ILE A O 1
ATOM 832 N N . PHE A 1 109 ? -2.414 4.477 -20.617 1.00 78.75 109 PHE A N 1
ATOM 833 C CA . PHE A 1 109 ? -1.778 5.265 -21.672 1.00 78.75 109 PHE A CA 1
ATOM 834 C C . PHE A 1 109 ? -1.565 4.423 -22.926 1.00 78.75 109 PHE A C 1
ATOM 836 O O . PHE A 1 109 ? -1.275 3.212 -22.773 1.00 78.75 109 PHE A O 1
#

Sequence (109 aa):
MLPYFFINLLSVNVMGQDSSLYKNCVQKDLPEVINSWKKTPKPPKAEKMGSFLLIPSVTSNPATGPSFGAAGQYAFSGKTSGSLYSSITSSAFYTTNNQFLFQVKNNIF

Secondary structure (DSSP, 8-state):
-PPP----------PPPPSTT-TT-----HHHHHHHHHTSPPPP-----EEEEEEEEEEEETTTEEEEEEEEEEEEE-SSTTPPEEEEEEEEEEETTS-EEEEEEEE--